Protein AF-A0A958X5D4-F1 (afdb_monomer_lite)

Structure (mmCIF, N/CA/C/O backbone):
data_AF-A0A958X5D4-F1
#
_entry.id   AF-A0A958X5D4-F1
#
loop_
_atom_site.group_PDB
_atom_site.id
_atom_site.type_symbol
_atom_site.label_atom_id
_atom_site.label_alt_id
_atom_site.label_comp_id
_atom_site.label_asym_id
_atom_site.label_entity_id
_atom_site.label_seq_id
_atom_site.pdbx_PDB_ins_code
_atom_site.Cartn_x
_atom_site.Cartn_y
_atom_site.Cartn_z
_atom_site.occupancy
_atom_site.B_iso_or_equiv
_atom_site.auth_seq_id
_atom_site.auth_comp_id
_atom_site.auth_asym_id
_atom_site.auth_atom_id
_atom_site.pdbx_PDB_model_num
ATOM 1 N N . ALA A 1 1 ? 3.186 -3.162 3.632 1.00 77.44 1 ALA A N 1
ATOM 2 C CA . ALA A 1 1 ? 4.377 -2.334 3.372 1.00 77.44 1 ALA A CA 1
ATOM 3 C C . ALA A 1 1 ? 3.943 -0.878 3.421 1.00 77.44 1 ALA A C 1
ATOM 5 O O . ALA A 1 1 ? 2.772 -0.610 3.187 1.00 77.44 1 ALA A O 1
ATOM 6 N N . ASP A 1 2 ? 4.835 0.027 3.781 1.00 84.56 2 ASP A N 1
ATOM 7 C CA . ASP A 1 2 ? 4.604 1.474 3.835 1.00 84.56 2 ASP A CA 1
ATOM 8 C C . ASP A 1 2 ? 5.036 2.192 2.544 1.00 84.56 2 ASP A C 1
ATOM 10 O O . ASP A 1 2 ? 4.584 3.306 2.292 1.00 84.56 2 ASP A O 1
ATOM 14 N N . HIS A 1 3 ? 5.837 1.532 1.701 1.00 92.00 3 HIS A N 1
ATOM 15 C CA . HIS A 1 3 ? 6.236 1.993 0.368 1.00 92.00 3 HIS A CA 1
ATOM 16 C C . HIS A 1 3 ? 6.549 0.812 -0.577 1.00 92.00 3 HIS A C 1
ATOM 18 O O . HIS A 1 3 ? 6.667 -0.338 -0.139 1.00 92.00 3 HIS A O 1
ATOM 24 N N . GLU A 1 4 ? 6.684 1.094 -1.877 1.00 95.94 4 GLU A N 1
ATOM 25 C CA . GLU A 1 4 ? 7.295 0.183 -2.856 1.00 95.94 4 GLU A CA 1
ATOM 26 C C . GLU A 1 4 ? 8.811 0.432 -2.916 1.00 95.94 4 GLU A C 1
ATOM 28 O O . GLU A 1 4 ? 9.275 1.541 -2.629 1.00 95.94 4 GLU A O 1
ATOM 33 N N . THR A 1 5 ? 9.593 -0.596 -3.250 1.00 95.69 5 THR A N 1
ATOM 34 C CA . THR A 1 5 ? 11.051 -0.490 -3.381 1.00 95.69 5 THR A CA 1
ATOM 35 C C . THR A 1 5 ? 11.541 -1.205 -4.623 1.00 95.69 5 THR A C 1
ATOM 37 O O . THR A 1 5 ? 11.210 -2.366 -4.851 1.00 95.69 5 THR A O 1
ATOM 40 N N . GLY A 1 6 ? 12.445 -0.544 -5.343 1.00 96.25 6 GLY A N 1
ATOM 41 C CA . GLY A 1 6 ? 13.156 -1.122 -6.472 1.00 96.25 6 GLY A CA 1
ATOM 42 C C . GLY A 1 6 ? 12.515 -0.822 -7.824 1.00 96.25 6 GLY A C 1
ATOM 43 O O . GLY A 1 6 ? 13.234 -0.798 -8.821 1.00 96.25 6 GLY A O 1
ATOM 44 N N . GLY A 1 7 ? 11.208 -0.545 -7.882 1.00 96.12 7 GLY A N 1
ATOM 45 C CA . GLY A 1 7 ? 10.522 -0.232 -9.133 1.00 96.12 7 GLY A CA 1
ATOM 46 C C . GLY A 1 7 ? 10.623 -1.381 -10.127 1.00 96.12 7 GLY A C 1
ATOM 47 O O . GLY A 1 7 ? 11.169 -1.202 -11.216 1.00 96.12 7 GLY A O 1
ATOM 48 N N . LEU A 1 8 ? 10.167 -2.573 -9.728 1.00 95.50 8 LEU A N 1
ATOM 49 C CA . LEU A 1 8 ? 10.158 -3.730 -10.624 1.00 95.50 8 LEU A CA 1
ATOM 50 C C . LEU A 1 8 ? 9.319 -3.406 -11.867 1.00 95.50 8 LEU A C 1
ATOM 52 O O . LEU A 1 8 ? 8.116 -3.163 -11.766 1.00 95.50 8 LEU A O 1
ATOM 56 N N . ALA A 1 9 ? 9.950 -3.443 -13.035 1.00 94.31 9 ALA A N 1
ATOM 57 C CA . ALA A 1 9 ? 9.322 -3.161 -14.315 1.00 94.31 9 ALA A CA 1
ATOM 58 C C . ALA A 1 9 ? 9.582 -4.293 -15.314 1.00 94.31 9 ALA A C 1
ATOM 60 O O . ALA A 1 9 ? 10.629 -4.945 -15.290 1.00 94.31 9 ALA A O 1
ATOM 61 N N . LEU A 1 10 ? 8.599 -4.520 -16.186 1.00 92.81 10 LEU A N 1
ATOM 62 C CA . LEU A 1 10 ? 8.734 -5.375 -17.358 1.00 92.81 10 LEU A CA 1
ATOM 63 C C . LEU A 1 10 ? 9.224 -4.518 -18.524 1.00 92.81 10 LEU A C 1
ATOM 65 O O . LEU A 1 10 ? 8.555 -3.557 -18.903 1.00 92.81 10 LEU A O 1
ATOM 69 N N . GLU A 1 11 ? 10.361 -4.890 -19.092 1.00 89.06 11 GLU A N 1
ATOM 70 C CA . GLU A 1 11 ? 10.949 -4.231 -20.253 1.00 89.06 11 GLU A CA 1
ATOM 71 C C . GLU A 1 11 ? 10.609 -4.974 -21.548 1.00 89.06 11 GLU A C 1
ATOM 73 O O . GLU A 1 11 ? 10.096 -6.099 -21.548 1.00 89.06 11 GLU A O 1
ATOM 78 N N . GLN A 1 12 ? 10.879 -4.326 -22.683 1.00 86.75 12 GLN A N 1
ATOM 79 C CA . GLN A 1 12 ? 10.689 -4.950 -23.986 1.00 86.75 12 GLN A CA 1
ATOM 80 C C . GLN A 1 12 ? 11.666 -6.120 -24.159 1.00 86.75 12 GLN A C 1
ATOM 82 O O . GLN A 1 12 ? 12.869 -5.915 -24.296 1.00 86.75 12 GLN A O 1
ATOM 87 N N . GLY A 1 13 ? 11.115 -7.333 -24.222 1.00 83.00 13 GLY A N 1
ATOM 88 C CA . GLY A 1 13 ? 11.884 -8.548 -24.458 1.00 83.00 13 GLY A CA 1
ATOM 89 C C . GLY A 1 13 ? 12.636 -8.526 -25.792 1.00 83.00 13 GLY A C 1
ATOM 90 O O . GLY A 1 13 ? 12.125 -8.059 -26.815 1.00 83.00 13 GLY A O 1
ATOM 91 N N . HIS A 1 14 ? 13.856 -9.055 -25.791 1.00 85.69 14 HIS A N 1
ATOM 92 C CA . HIS A 1 14 ? 14.714 -9.101 -26.977 1.00 85.69 14 HIS A CA 1
ATOM 93 C C . HIS A 1 14 ? 14.376 -10.228 -27.975 1.00 85.69 14 HIS A C 1
ATOM 95 O O . HIS A 1 14 ? 14.944 -10.258 -29.070 1.00 85.69 14 HIS A O 1
ATOM 101 N N . ALA A 1 15 ? 13.471 -11.153 -27.635 1.00 87.06 15 ALA A N 1
ATOM 102 C CA . ALA A 1 15 ? 13.053 -12.262 -28.494 1.00 87.06 15 ALA A CA 1
ATOM 103 C C . ALA A 1 15 ? 11.606 -12.721 -28.215 1.00 87.06 15 ALA A C 1
ATOM 105 O O . ALA A 1 15 ? 10.974 -12.324 -27.238 1.00 87.06 15 ALA A O 1
ATOM 106 N N . HIS A 1 16 ? 11.073 -13.595 -29.077 1.00 85.62 16 HIS A N 1
ATOM 107 C CA . HIS A 1 16 ? 9.844 -14.330 -28.761 1.00 85.62 16 HIS A CA 1
ATOM 108 C C . HIS A 1 16 ? 10.091 -15.204 -27.518 1.00 85.62 16 HIS A C 1
ATOM 110 O O . HIS A 1 16 ? 11.139 -15.838 -27.421 1.00 85.62 16 HIS A O 1
ATOM 116 N N . ASP A 1 17 ? 9.148 -15.205 -26.574 1.00 87.12 17 ASP A N 1
ATOM 117 C CA . ASP A 1 17 ? 9.236 -15.892 -25.274 1.00 87.12 17 ASP A CA 1
ATOM 118 C C . ASP A 1 17 ? 10.350 -15.407 -24.316 1.00 87.12 17 ASP A C 1
ATOM 120 O O . ASP A 1 17 ? 10.708 -16.120 -23.378 1.00 87.12 17 ASP A O 1
ATOM 124 N N . SER A 1 18 ? 10.885 -14.189 -24.487 1.00 88.25 18 SER A N 1
ATOM 125 C CA . SER A 1 18 ? 11.781 -13.575 -23.491 1.00 88.25 18 SER A CA 1
ATOM 126 C C . SER A 1 18 ? 11.020 -12.689 -22.500 1.00 88.25 18 SER A C 1
ATOM 128 O O . SER A 1 18 ? 10.285 -11.792 -22.918 1.00 88.25 18 SER A O 1
ATOM 130 N N . LEU A 1 19 ? 11.246 -12.899 -21.199 1.00 89.94 19 LEU A N 1
ATOM 131 C CA . LEU A 1 19 ? 10.789 -12.025 -20.117 1.00 89.94 19 LEU A CA 1
ATOM 132 C C . LEU A 1 19 ? 11.987 -11.246 -19.561 1.00 89.94 19 LEU A C 1
ATOM 134 O O . LEU A 1 19 ? 12.821 -11.833 -18.874 1.00 89.94 19 LEU A O 1
ATOM 138 N N . ASP A 1 20 ? 12.045 -9.942 -19.819 1.00 91.94 20 ASP A N 1
ATOM 139 C CA . ASP A 1 20 ? 13.089 -9.065 -19.283 1.00 91.94 20 ASP A CA 1
ATOM 140 C C . ASP A 1 20 ? 12.529 -8.215 -18.140 1.00 91.94 20 ASP A C 1
ATOM 142 O O . ASP A 1 20 ? 11.679 -7.347 -18.334 1.00 91.94 20 ASP A O 1
ATOM 146 N N . LEU A 1 21 ? 12.996 -8.488 -16.922 1.00 93.75 21 LEU A N 1
ATOM 147 C CA . LEU A 1 21 ? 12.627 -7.743 -15.721 1.00 93.75 21 LEU A CA 1
ATOM 148 C C . LEU A 1 21 ? 13.781 -6.842 -15.295 1.00 93.75 21 LEU A C 1
ATOM 150 O O . LEU A 1 21 ? 14.935 -7.271 -15.267 1.00 93.75 21 LEU A O 1
ATOM 154 N N . THR A 1 22 ? 13.461 -5.619 -14.890 1.00 94.62 22 THR A N 1
ATOM 155 C CA . THR A 1 22 ? 14.436 -4.665 -14.360 1.00 94.62 22 THR A CA 1
ATOM 156 C C . THR A 1 22 ? 13.960 -4.060 -13.047 1.00 94.62 22 THR A C 1
ATOM 158 O O . THR A 1 22 ? 12.761 -3.968 -12.790 1.00 94.62 22 THR A O 1
ATOM 161 N N . PHE A 1 23 ? 14.907 -3.618 -12.225 1.00 96.38 23 PHE A N 1
ATOM 162 C CA . PHE A 1 23 ? 14.642 -2.720 -11.107 1.00 96.38 23 PHE A CA 1
ATOM 163 C C . PHE A 1 23 ? 15.096 -1.325 -11.520 1.00 96.38 23 PHE A C 1
ATOM 165 O O . PHE A 1 23 ? 16.293 -1.073 -11.676 1.00 96.38 23 PHE A O 1
ATOM 172 N N . SER A 1 24 ? 14.143 -0.419 -11.729 1.00 95.06 24 SER A N 1
ATOM 173 C CA . SER A 1 24 ? 14.426 0.931 -12.224 1.00 95.06 24 SER A CA 1
ATOM 174 C C . SER A 1 24 ? 15.026 1.857 -11.159 1.00 95.06 24 SER A C 1
ATOM 176 O O . SER A 1 24 ? 15.425 2.979 -11.468 1.00 95.06 24 SER A O 1
ATOM 178 N N . SER A 1 25 ? 15.057 1.427 -9.896 1.00 96.25 25 SER A N 1
ATOM 179 C CA . SER A 1 25 ? 15.570 2.192 -8.762 1.00 96.25 25 SER A CA 1
ATOM 180 C C . SER A 1 25 ? 16.343 1.292 -7.800 1.00 96.25 25 SER A C 1
ATOM 182 O O . SER A 1 25 ? 16.033 0.117 -7.634 1.00 96.25 25 SER A O 1
ATOM 184 N N . THR A 1 26 ? 17.329 1.856 -7.105 1.00 96.44 26 THR A N 1
ATOM 185 C CA . THR A 1 26 ? 17.982 1.216 -5.948 1.00 96.44 26 THR A CA 1
ATOM 186 C C . THR A 1 26 ? 17.370 1.660 -4.614 1.00 96.44 26 THR A C 1
ATOM 188 O O . THR A 1 26 ? 17.884 1.319 -3.550 1.00 96.44 26 THR A O 1
ATOM 191 N N . TYR A 1 27 ? 16.282 2.435 -4.663 1.00 96.12 27 TYR A N 1
ATOM 192 C CA . TYR A 1 27 ? 15.607 3.029 -3.513 1.00 96.12 27 TYR A CA 1
ATOM 193 C C . TYR A 1 27 ? 14.084 2.829 -3.587 1.00 96.12 27 TYR A C 1
ATOM 195 O O . TYR A 1 27 ? 13.578 2.039 -4.387 1.00 96.12 27 TYR A O 1
ATOM 203 N N . HIS A 1 28 ? 13.344 3.538 -2.735 1.00 96.38 28 HIS A N 1
ATOM 204 C CA . HIS A 1 28 ? 11.882 3.526 -2.731 1.00 96.38 28 HIS A CA 1
ATOM 205 C C . HIS A 1 28 ? 11.314 4.136 -4.017 1.00 96.38 28 HIS A C 1
ATOM 207 O O . HIS A 1 28 ? 11.935 5.017 -4.623 1.00 96.38 28 HIS A O 1
ATOM 213 N N . THR A 1 29 ? 10.114 3.709 -4.405 1.00 96.38 29 THR A N 1
ATOM 214 C CA . THR A 1 29 ? 9.330 4.365 -5.457 1.00 96.38 29 THR A CA 1
ATOM 215 C C . THR A 1 29 ? 7.950 4.773 -4.948 1.00 96.38 29 THR A C 1
ATOM 217 O O . THR A 1 29 ? 7.512 4.368 -3.873 1.00 96.38 29 THR A O 1
ATOM 220 N N . ALA A 1 30 ? 7.264 5.605 -5.733 1.00 95.19 30 ALA A N 1
ATOM 221 C CA . ALA A 1 30 ? 5.922 6.099 -5.431 1.00 95.19 30 ALA A CA 1
ATOM 222 C C . ALA A 1 30 ? 4.802 5.181 -5.961 1.00 95.19 30 ALA A C 1
ATOM 224 O O . ALA A 1 30 ? 3.655 5.615 -6.074 1.00 95.19 30 ALA A O 1
ATOM 225 N N . SER A 1 31 ? 5.123 3.936 -6.332 1.00 96.12 31 SER A N 1
ATOM 226 C CA . SER A 1 31 ? 4.118 2.975 -6.794 1.00 96.12 31 SER A CA 1
ATOM 227 C C . SER A 1 31 ? 3.107 2.670 -5.685 1.00 96.12 31 SER A C 1
ATOM 229 O O . SER A 1 31 ? 3.464 2.587 -4.509 1.00 96.12 31 SER A O 1
ATOM 231 N N . LEU A 1 32 ? 1.836 2.490 -6.061 1.00 95.88 32 LEU A N 1
ATOM 232 C CA . LEU A 1 32 ? 0.774 2.154 -5.111 1.00 95.88 32 LEU A CA 1
ATOM 233 C C . LEU A 1 32 ? 1.074 0.824 -4.409 1.00 95.88 32 LEU A C 1
ATOM 235 O O . LEU A 1 32 ? 1.384 -0.177 -5.056 1.00 95.88 32 LEU A O 1
ATOM 239 N N . VAL A 1 33 ? 0.912 0.805 -3.087 1.00 96.00 33 VAL A N 1
ATOM 240 C CA . VAL A 1 33 ? 1.034 -0.406 -2.268 1.00 96.00 33 VAL A CA 1
ATOM 241 C C . VAL A 1 33 ? -0.367 -0.935 -1.946 1.00 96.00 33 VAL A C 1
ATOM 243 O O . VAL A 1 33 ? -1.212 -0.162 -1.492 1.00 96.00 33 VAL A O 1
ATOM 246 N N . PRO A 1 34 ? -0.647 -2.236 -2.145 1.00 95.81 34 PRO A N 1
ATOM 247 C CA . PRO A 1 34 ? -1.957 -2.792 -1.836 1.00 95.81 34 PRO A CA 1
ATOM 248 C C . PRO A 1 34 ? -2.212 -2.839 -0.324 1.00 95.81 34 PRO A C 1
ATOM 250 O O . PRO A 1 34 ? -1.353 -3.255 0.459 1.00 95.81 34 PRO A O 1
ATOM 253 N N . VAL A 1 35 ? -3.435 -2.483 0.070 1.00 96.81 35 VAL A N 1
ATOM 254 C CA . VAL A 1 35 ? -3.977 -2.690 1.418 1.00 96.81 35 VAL A CA 1
ATOM 255 C C . VAL A 1 35 ? -5.016 -3.805 1.345 1.00 96.81 35 VAL A C 1
ATOM 257 O O . VAL A 1 35 ? -5.944 -3.744 0.544 1.00 96.81 35 VAL A O 1
ATOM 260 N N . TYR A 1 36 ? -4.865 -4.825 2.189 1.00 96.75 36 TYR A N 1
ATOM 261 C CA . TYR A 1 36 ? -5.835 -5.910 2.333 1.00 96.75 36 TYR A CA 1
ATOM 262 C C . TYR A 1 36 ? -6.525 -5.787 3.690 1.00 96.75 36 TYR A C 1
ATOM 264 O O . TYR A 1 36 ? -5.855 -5.702 4.718 1.00 96.75 36 TYR A O 1
ATOM 272 N N . ALA A 1 37 ? -7.857 -5.800 3.693 1.00 97.50 37 ALA A N 1
ATOM 273 C CA . ALA A 1 37 ? -8.674 -5.725 4.899 1.00 97.50 37 ALA A CA 1
ATOM 274 C C . ALA A 1 37 ? -9.739 -6.829 4.897 1.00 97.50 37 ALA A C 1
ATOM 276 O O . ALA A 1 37 ? -10.261 -7.199 3.847 1.00 97.50 37 ALA A O 1
ATOM 277 N N . TYR A 1 38 ? -10.066 -7.351 6.079 1.00 97.88 38 TYR A N 1
ATOM 278 C CA . TYR A 1 38 ? -11.071 -8.396 6.268 1.00 97.88 38 TYR A CA 1
ATOM 279 C C . TYR A 1 38 ? -11.789 -8.220 7.610 1.00 97.88 38 TYR A C 1
ATOM 281 O O . TYR A 1 38 ? -11.172 -7.814 8.594 1.00 97.88 38 TYR A O 1
ATOM 289 N N . GLY A 1 39 ? -13.079 -8.565 7.651 1.00 97.56 39 GLY A N 1
ATOM 290 C CA . GLY A 1 39 ? -13.931 -8.453 8.838 1.00 97.56 39 GLY A CA 1
ATOM 291 C C . GLY A 1 39 ? -14.814 -7.195 8.848 1.00 97.56 39 GLY A C 1
ATOM 292 O O . GLY A 1 39 ? -14.901 -6.494 7.834 1.00 97.56 39 GLY A O 1
ATOM 293 N N . PRO A 1 40 ? -15.506 -6.916 9.970 1.00 97.62 40 PRO A N 1
ATOM 294 C CA . PRO A 1 40 ? -16.370 -5.743 10.103 1.00 97.62 40 PRO A CA 1
ATOM 295 C C . PRO A 1 40 ? -15.610 -4.436 9.839 1.00 97.62 40 PRO A C 1
ATOM 297 O O . PRO A 1 40 ? -14.552 -4.212 10.424 1.00 97.62 40 PRO A O 1
ATOM 300 N N . GLY A 1 41 ? -16.139 -3.577 8.964 1.00 97.25 41 GLY A N 1
ATOM 301 C CA . GLY A 1 41 ? -15.513 -2.302 8.604 1.00 97.25 41 GLY A CA 1
ATOM 302 C C . GLY A 1 41 ? -14.449 -2.396 7.505 1.00 97.25 41 GLY A C 1
ATOM 303 O O . GLY A 1 41 ? -13.891 -1.366 7.122 1.00 97.25 41 GLY A O 1
ATOM 304 N N . SER A 1 42 ? -14.164 -3.593 6.974 1.00 98.06 42 SER A N 1
ATOM 305 C CA . SER A 1 42 ? -13.185 -3.791 5.889 1.00 98.06 42 SER A CA 1
ATOM 306 C C . SER A 1 42 ? -13.512 -2.999 4.620 1.00 98.06 42 SER A C 1
ATOM 308 O O . SER A 1 42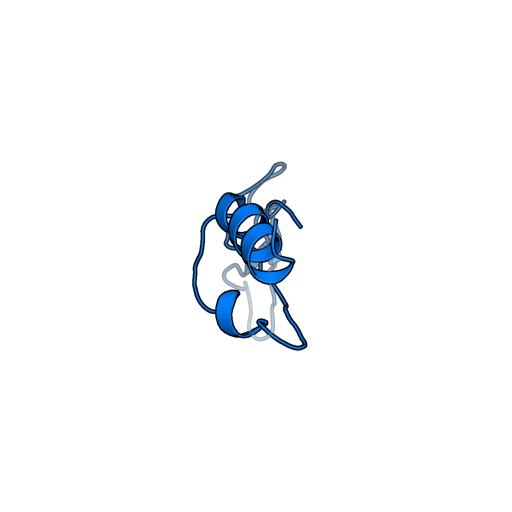 ? -12.602 -2.550 3.925 1.00 98.06 42 SER A O 1
ATOM 310 N N . GLU A 1 43 ? -14.790 -2.724 4.364 1.00 97.31 43 GLU A N 1
ATOM 311 C CA . GLU A 1 43 ? -15.266 -1.882 3.268 1.00 97.31 43 GLU A CA 1
ATOM 312 C C . GLU A 1 43 ? -14.692 -0.453 3.307 1.00 97.31 43 GLU A C 1
ATOM 314 O O . GLU A 1 43 ? -14.529 0.174 2.257 1.00 97.31 43 GLU A O 1
ATOM 319 N N . SER A 1 44 ? -14.295 0.032 4.492 1.00 97.75 44 SER A N 1
ATOM 320 C CA . SER A 1 44 ? -13.694 1.360 4.688 1.00 97.75 44 SER A CA 1
ATOM 321 C C . SER A 1 44 ? -12.276 1.489 4.114 1.00 97.75 44 SER A C 1
ATOM 323 O O . SER A 1 44 ? -11.780 2.613 3.977 1.00 97.75 44 SER A O 1
ATOM 325 N N . PHE A 1 45 ? -11.632 0.361 3.784 1.00 97.88 45 PHE A N 1
ATOM 326 C CA . PHE A 1 45 ? -10.259 0.263 3.270 1.00 97.88 45 PHE A CA 1
ATOM 327 C C . PHE A 1 45 ? -10.206 -0.120 1.779 1.00 97.88 45 PHE A C 1
ATOM 329 O O . PHE A 1 45 ? -9.190 -0.617 1.298 1.00 97.88 45 PHE A O 1
ATOM 336 N N . SER A 1 46 ? -11.296 0.100 1.042 1.00 96.50 46 SER A N 1
ATOM 337 C CA . SER A 1 46 ? -11.346 -0.090 -0.411 1.00 96.50 46 SER A CA 1
ATOM 338 C C . SER A 1 46 ? -10.983 1.191 -1.176 1.00 96.50 46 SER A C 1
ATOM 340 O O . SER A 1 46 ? -11.117 2.300 -0.659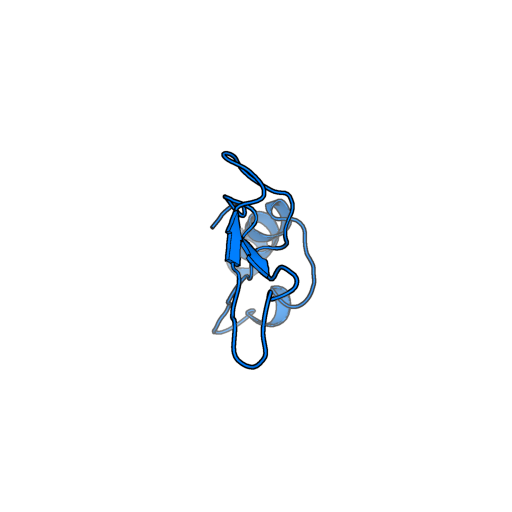 1.00 96.50 46 SER A O 1
ATOM 342 N N . GLY A 1 47 ? -10.536 1.041 -2.425 1.00 96.12 47 GLY A N 1
ATOM 343 C CA . GLY A 1 47 ? -10.154 2.163 -3.288 1.00 96.12 47 GLY A CA 1
ATOM 344 C C . GLY A 1 47 ? -8.720 2.660 -3.074 1.00 96.12 47 GLY A C 1
ATOM 345 O O . GLY A 1 47 ? -7.900 1.997 -2.444 1.00 96.12 47 GLY A O 1
ATOM 346 N N . VAL A 1 48 ? -8.417 3.825 -3.652 1.00 97.25 48 VAL A N 1
ATOM 347 C CA . VAL A 1 48 ? -7.132 4.519 -3.476 1.00 97.25 48 VAL A CA 1
ATOM 348 C C . VAL A 1 48 ? -7.255 5.465 -2.286 1.00 97.25 48 VAL A C 1
ATOM 350 O O . VAL A 1 48 ? -8.204 6.245 -2.227 1.00 97.25 48 VAL A O 1
ATOM 353 N N . MET A 1 49 ? -6.303 5.399 -1.360 1.00 96.62 49 MET A N 1
ATOM 354 C CA . MET A 1 49 ? -6.255 6.247 -0.168 1.00 96.62 49 MET A CA 1
ATOM 355 C C . MET A 1 49 ? -4.818 6.599 0.193 1.00 96.62 49 MET A C 1
ATOM 357 O O . MET A 1 49 ? -3.884 5.880 -0.174 1.00 96.62 49 MET A O 1
ATOM 361 N N . ASP A 1 50 ? -4.657 7.689 0.931 1.00 96.75 50 ASP A N 1
ATOM 362 C CA . ASP A 1 50 ? -3.386 8.037 1.551 1.00 96.75 50 ASP A CA 1
ATOM 363 C C . ASP A 1 50 ? -3.093 7.109 2.744 1.00 96.75 50 ASP A C 1
ATOM 365 O O . ASP A 1 50 ? -4.001 6.649 3.444 1.00 96.75 50 ASP A O 1
ATOM 369 N N . ASN A 1 51 ? -1.815 6.8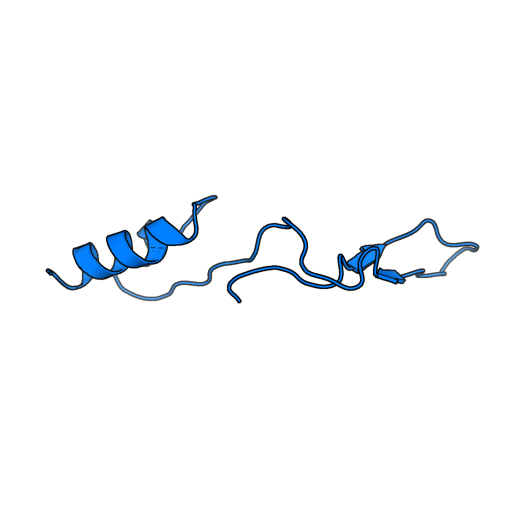23 3.004 1.00 96.06 51 ASN A N 1
ATOM 370 C CA . ASN A 1 51 ? -1.439 5.906 4.082 1.00 96.06 51 ASN A CA 1
ATOM 371 C C . ASN A 1 51 ? -1.824 6.438 5.477 1.00 96.06 51 ASN A C 1
ATOM 373 O O . ASN A 1 51 ? -2.108 5.643 6.377 1.00 96.06 51 ASN A O 1
ATOM 377 N N . THR A 1 52 ? -1.914 7.758 5.660 1.00 96.88 52 THR A N 1
ATOM 378 C CA . THR A 1 52 ? -2.309 8.374 6.930 1.00 96.88 52 THR A CA 1
ATOM 379 C C . THR A 1 52 ? -3.776 8.112 7.256 1.00 96.88 52 THR A C 1
ATOM 381 O O . THR A 1 52 ? -4.143 8.030 8.430 1.00 96.88 52 THR A O 1
ATOM 384 N N . GLU A 1 53 ? -4.618 7.893 6.242 1.00 97.69 53 GLU A N 1
ATOM 385 C CA . GLU A 1 53 ? -6.031 7.572 6.430 1.00 97.69 53 GLU A CA 1
ATOM 386 C C . GLU A 1 53 ? -6.237 6.231 7.135 1.00 97.69 53 GLU A C 1
ATOM 388 O O . GLU A 1 53 ? -7.237 6.065 7.834 1.00 97.69 53 GLU A O 1
ATOM 393 N N . ILE A 1 54 ? -5.296 5.287 7.007 1.00 97.12 54 ILE A N 1
ATOM 394 C CA . ILE A 1 54 ? -5.386 3.967 7.647 1.00 97.12 54 ILE A CA 1
ATOM 395 C C . ILE A 1 54 ? -5.532 4.126 9.162 1.00 97.12 54 ILE A C 1
ATOM 397 O O . ILE A 1 54 ? -6.435 3.538 9.759 1.00 97.12 54 ILE A O 1
ATOM 401 N N . TYR A 1 55 ? -4.699 4.971 9.776 1.00 97.12 55 TYR A N 1
ATOM 402 C CA . TYR A 1 55 ? -4.763 5.242 11.212 1.00 97.12 55 TYR A CA 1
ATOM 403 C C . TYR A 1 55 ? -6.127 5.814 11.617 1.00 97.12 55 TYR A C 1
ATOM 405 O O . TYR A 1 55 ? -6.758 5.312 12.548 1.00 97.12 55 TYR A O 1
ATOM 413 N N . TRP A 1 56 ? -6.614 6.828 10.899 1.00 98.06 56 TRP A N 1
ATOM 414 C CA . TRP A 1 56 ? -7.877 7.487 11.233 1.00 98.06 56 TRP A CA 1
ATOM 415 C C . TRP A 1 56 ? -9.087 6.565 11.056 1.00 98.06 56 TRP A C 1
ATOM 417 O O . TRP A 1 56 ? -9.977 6.556 11.909 1.00 98.06 56 TRP A O 1
ATOM 427 N N . LYS A 1 57 ? -9.097 5.737 10.005 1.00 97.81 57 LYS A N 1
ATOM 428 C CA . LYS A 1 57 ? -10.136 4.725 9.764 1.00 97.81 57 LYS A 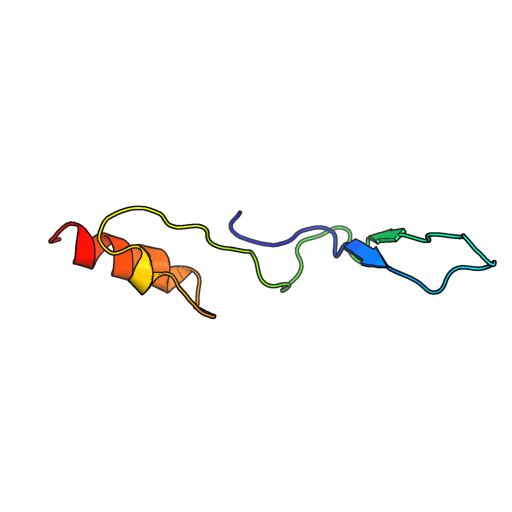CA 1
ATOM 429 C C . LYS A 1 57 ? -10.136 3.660 10.862 1.00 97.81 57 LYS A C 1
ATOM 431 O O . LYS A 1 57 ? -11.193 3.351 11.405 1.00 97.81 57 LYS A O 1
ATOM 436 N N . MET A 1 58 ? -8.964 3.150 11.252 1.00 97.88 58 MET A N 1
ATOM 437 C CA . MET A 1 58 ? -8.849 2.195 12.363 1.00 97.88 58 MET A CA 1
ATOM 438 C C . MET A 1 58 ? -9.316 2.801 13.688 1.00 97.88 58 MET A C 1
ATOM 440 O O . MET A 1 58 ? -10.084 2.169 14.410 1.00 97.88 58 MET A O 1
ATOM 444 N N . LYS A 1 59 ? -8.894 4.033 13.993 1.00 98.19 59 LYS A N 1
ATOM 445 C CA . LYS A 1 59 ? -9.292 4.756 15.207 1.00 98.19 59 LYS A CA 1
ATOM 446 C C . LYS A 1 59 ? -10.815 4.874 15.306 1.00 98.19 59 LYS A C 1
ATOM 448 O O . L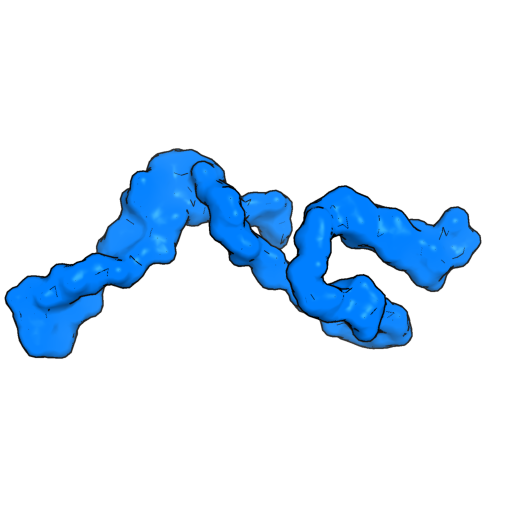YS A 1 59 ? -11.386 4.527 16.336 1.00 98.19 59 LYS A O 1
ATOM 453 N N . ALA A 1 60 ? -11.461 5.287 14.214 1.00 97.81 60 ALA A N 1
ATOM 454 C CA . ALA A 1 60 ? -12.912 5.416 14.144 1.00 97.81 60 ALA A CA 1
ATOM 455 C C . ALA A 1 60 ? -13.635 4.069 14.333 1.00 97.81 60 ALA A C 1
ATOM 457 O O . ALA A 1 60 ? -14.582 3.992 15.111 1.00 97.81 60 ALA A O 1
ATOM 458 N N . LEU A 1 61 ? -13.174 2.999 13.673 1.00 97.56 61 LEU A N 1
ATOM 459 C CA . LEU A 1 61 ? -13.798 1.670 13.761 1.00 97.56 61 LEU A CA 1
ATOM 460 C C . LEU A 1 61 ? -13.639 1.011 15.138 1.00 97.56 61 LEU A C 1
ATOM 462 O O . LEU A 1 61 ? -14.497 0.235 15.551 1.00 97.56 61 LEU A O 1
ATOM 466 N N . LEU A 1 62 ? -12.561 1.326 15.856 1.00 97.19 62 LEU A N 1
ATOM 467 C CA . LEU A 1 62 ? -12.318 0.845 17.217 1.00 97.19 62 LEU A CA 1
ATOM 468 C C . LEU A 1 62 ? -13.008 1.698 18.299 1.00 97.19 62 LEU A C 1
ATOM 470 O O . LEU A 1 62 ? -12.971 1.327 19.470 1.00 97.19 62 LEU A O 1
ATOM 474 N N . GLY A 1 63 ? -13.647 2.812 17.923 1.00 95.00 63 GLY A N 1
ATOM 475 C CA . GLY A 1 63 ? -14.391 3.679 18.841 1.00 95.00 63 GLY A CA 1
ATOM 476 C C . GLY A 1 63 ? -13.527 4.622 19.688 1.00 95.00 63 GLY A 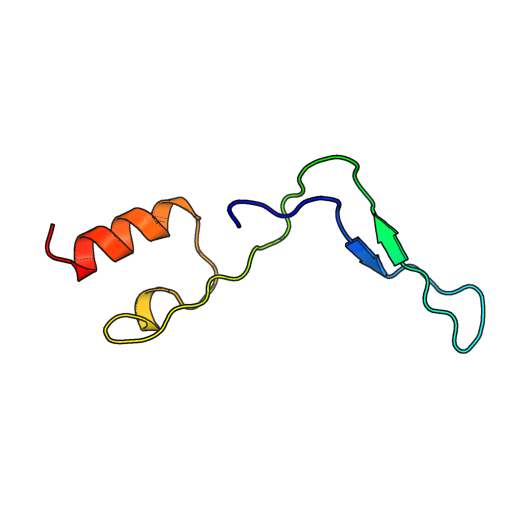C 1
ATOM 477 O O . GLY A 1 63 ? -13.934 4.962 20.799 1.00 95.00 63 GLY A O 1
ATOM 478 N N . PHE A 1 64 ? -12.355 5.034 19.190 1.00 90.12 64 PHE A N 1
ATOM 479 C CA . PHE A 1 64 ? -11.440 5.972 19.863 1.00 90.12 64 PHE A CA 1
ATOM 480 C C . PHE A 1 64 ? -11.551 7.415 19.363 1.00 90.12 64 PHE A C 1
ATOM 482 O O . PHE A 1 64 ? -11.811 7.648 18.161 1.00 90.12 64 PHE A O 1
#

Foldseek 3Di:
DLFAFQCWDFDDAPDVPGTDIHRPDRGTDHDDDDDQDDDPQRVVRDDDDDPVVVVVSVCVVVPD

Radius of gyration: 17.44 Å; chains: 1; bounding box: 34×24×49 Å

Sequence (64 aa):
ADHETGGLALEQGHAHDSLDLTFSSTYHTASLVPVYAYGPGSESFSGVMDNTEIYWKMKALLGF

pLDDT: mean 94.46, std 4.41, range [77.44, 98.19]

Secondary structure (DSSP, 8-state):
--SEES-EEEE--SSTT--EEEE--SSEE-PPPP----STTGGGG-SS--HHHHHHHHHHHTT-